Protein AF-A0A2V2GJ96-F1 (afdb_monomer_lite)

pLDDT: mean 84.27, std 10.99, range [34.47, 96.06]

Secondary structure (DSSP, 8-state):
-HHHHHHTT--HHHHHHHTTS-HHHHHHHHHHHHHHT--HHHHHTS-HHHHHHHH-GGGS-TT-SBPPP-HHHHHHHHHHTT--HHHHHHHHHHHHHHTTPBPPPHHHHHHHHHHHHSPP-PPP-SS-HHHHHHHHHHHHHHHS-TTSHHHHHHHHHHHHHHHHTT--GGGTS-----

Sequence (178 aa):
MILEYYLKGNNRTQIAMLCDCSRMTVWRVLQRVNVIGIGLDELNGMSEKELAYLLFPERTKPGDGYLIPDFKWEEFQMVKHRSSIRLCWRRYCKRAAKQNLMAYSWKVFLTSYNDYRRPKIQADDPEDKIRTKLKHYNFLLAYCESDKVMYFVIQTEKEMWLKSLGLDESKIIDNREK

Foldseek 3Di:
DLLVVVVVVDDLVRSCVVVVHDSVVSVLLVVLCVVLVDDSVVLVPDDPVVSCCSSPVVPPPQAPAADDDPLVVLVVVCVVVVHDPVVSLVVSCVVCVVSSYHYDDPVVSVVVNLVVVQQDDDDDDPVCPPVRVLSVLSNQLSPDDCPDPSNVVSVVVSVVVCVVVVHDPVVVDDPPPD

Structure (mmCIF, N/CA/C/O backbone):
data_AF-A0A2V2GJ96-F1
#
_entry.id   AF-A0A2V2GJ96-F1
#
loop_
_atom_site.group_PDB
_atom_site.id
_atom_site.type_symbol
_atom_site.label_atom_id
_atom_site.label_alt_id
_atom_site.label_comp_id
_atom_site.label_asym_id
_atom_site.label_entity_id
_atom_site.label_seq_id
_atom_site.pdbx_PDB_ins_code
_atom_site.Cartn_x
_atom_site.Cartn_y
_atom_site.Cartn_z
_atom_site.occupancy
_atom_site.B_iso_or_equiv
_atom_site.auth_seq_id
_atom_site.auth_comp_id
_atom_site.auth_asym_id
_atom_site.auth_atom_id
_atom_site.pdbx_PDB_model_num
ATOM 1 N N . MET A 1 1 ? 0.622 -1.740 29.768 1.00 83.12 1 MET A N 1
ATOM 2 C CA . MET A 1 1 ? 0.596 -1.384 31.208 1.00 83.12 1 MET A CA 1
ATOM 3 C C . MET A 1 1 ? -0.007 -2.465 32.129 1.00 83.12 1 MET A C 1
ATOM 5 O O . MET A 1 1 ? 0.717 -2.971 32.971 1.00 83.12 1 MET A O 1
ATOM 9 N N . ILE A 1 2 ? -1.281 -2.885 31.997 1.00 90.69 2 ILE A N 1
ATOM 10 C CA . ILE A 1 2 ? -1.889 -3.888 32.919 1.00 90.69 2 ILE A CA 1
ATOM 11 C C . ILE A 1 2 ? -1.142 -5.240 32.934 1.00 90.69 2 ILE A C 1
ATOM 13 O O . ILE A 1 2 ? -0.878 -5.776 34.009 1.00 90.69 2 ILE A O 1
ATOM 17 N N . LEU A 1 3 ? -0.801 -5.788 31.760 1.00 88.88 3 LEU A N 1
ATOM 18 C CA . LEU A 1 3 ? -0.121 -7.091 31.648 1.00 88.88 3 LEU A CA 1
ATOM 19 C C . LEU A 1 3 ? 1.307 -7.055 32.198 1.00 88.88 3 LEU A C 1
ATOM 21 O O . LEU A 1 3 ? 1.725 -7.978 32.886 1.00 88.88 3 LEU A O 1
ATOM 25 N N . GLU A 1 4 ? 2.013 -5.953 31.968 1.00 89.00 4 GLU A N 1
ATOM 26 C CA . GLU A 1 4 ? 3.364 -5.730 32.477 1.00 89.00 4 GLU A CA 1
ATOM 27 C C . GLU A 1 4 ? 3.410 -5.808 34.013 1.00 89.00 4 GLU A C 1
ATOM 29 O O . GLU A 1 4 ? 4.229 -6.526 34.585 1.00 89.00 4 GLU A O 1
ATOM 34 N N . TYR A 1 5 ? 2.499 -5.114 34.707 1.00 91.50 5 TYR A N 1
ATOM 35 C CA . TYR A 1 5 ? 2.448 -5.161 36.171 1.00 91.50 5 TYR A CA 1
ATOM 36 C C . TYR A 1 5 ? 1.981 -6.514 36.711 1.00 91.50 5 TYR A C 1
ATOM 38 O O . TYR A 1 5 ? 2.408 -6.911 37.799 1.00 91.50 5 TYR A O 1
ATOM 46 N N . TYR A 1 6 ? 1.142 -7.229 35.959 1.00 90.69 6 TYR A N 1
ATOM 47 C CA . TYR A 1 6 ? 0.745 -8.593 36.295 1.00 90.69 6 TYR A CA 1
ATOM 48 C C . TYR A 1 6 ? 1.935 -9.561 36.231 1.00 90.69 6 TYR A C 1
ATOM 50 O O . TYR A 1 6 ? 2.155 -10.304 37.184 1.00 90.69 6 TYR A O 1
ATOM 58 N N . LEU A 1 7 ? 2.755 -9.481 35.176 1.00 88.69 7 LEU A N 1
ATOM 59 C CA . LEU A 1 7 ? 4.001 -10.249 35.042 1.00 88.69 7 LEU A CA 1
ATOM 60 C C . LEU A 1 7 ? 5.011 -9.933 36.154 1.00 88.69 7 LEU A C 1
ATOM 62 O O . LEU A 1 7 ? 5.699 -10.822 36.642 1.00 88.69 7 LEU A O 1
ATOM 66 N N . LYS A 1 8 ? 5.044 -8.682 36.626 1.00 90.62 8 LYS A N 1
ATOM 67 C CA . LYS A 1 8 ? 5.847 -8.255 37.788 1.00 90.62 8 LYS A CA 1
ATOM 68 C C . LYS A 1 8 ? 5.298 -8.739 39.146 1.00 90.62 8 LYS A C 1
ATOM 70 O O . LYS A 1 8 ? 5.842 -8.363 40.179 1.00 90.62 8 LYS A O 1
ATOM 75 N N . GLY A 1 9 ? 4.221 -9.531 39.169 1.00 91.31 9 GLY A N 1
ATOM 76 C CA . GLY A 1 9 ? 3.671 -10.144 40.385 1.00 91.31 9 GLY A CA 1
ATOM 77 C C . GLY A 1 9 ? 2.721 -9.259 41.200 1.00 91.31 9 GLY A C 1
ATOM 78 O O . GLY A 1 9 ? 2.414 -9.587 42.346 1.00 91.31 9 GLY A O 1
ATOM 79 N N . ASN A 1 10 ? 2.233 -8.145 40.645 1.00 94.25 10 ASN A N 1
ATOM 80 C CA . ASN A 1 10 ? 1.295 -7.273 41.357 1.00 94.25 10 ASN A CA 1
ATOM 81 C C . ASN A 1 10 ? -0.104 -7.899 41.432 1.00 94.25 10 ASN A C 1
ATOM 83 O O . ASN A 1 10 ? -0.605 -8.495 40.474 1.00 94.25 10 ASN A O 1
ATOM 87 N N . ASN A 1 11 ? -0.793 -7.703 42.557 1.00 93.69 11 ASN A N 1
ATOM 88 C CA . ASN A 1 11 ? -2.182 -8.125 42.690 1.00 93.69 11 ASN A CA 1
ATOM 89 C C . ASN A 1 11 ? -3.135 -7.178 41.931 1.00 93.69 11 ASN A C 1
ATOM 91 O O . ASN A 1 11 ? -2.809 -6.037 41.606 1.00 93.69 11 ASN A O 1
ATOM 95 N N . ARG A 1 12 ? -4.365 -7.634 41.662 1.00 92.75 12 ARG A N 1
ATOM 96 C CA . ARG A 1 12 ? -5.345 -6.882 40.850 1.00 92.75 12 ARG A CA 1
ATOM 97 C C . ARG A 1 12 ? -5.683 -5.496 41.419 1.00 92.75 12 ARG A C 1
ATOM 99 O O . ARG A 1 12 ? -5.996 -4.592 40.651 1.00 92.75 12 ARG A O 1
ATOM 106 N N . THR A 1 13 ? -5.635 -5.332 42.741 1.00 94.81 13 THR A N 1
ATOM 107 C CA . THR A 1 13 ? -5.898 -4.054 43.420 1.00 94.81 13 THR A CA 1
ATOM 108 C C . THR A 1 13 ? -4.727 -3.086 43.238 1.00 94.81 13 THR A C 1
ATOM 110 O O . THR A 1 13 ? -4.952 -1.918 42.945 1.00 94.81 13 THR A O 1
ATOM 113 N N . GLN A 1 14 ? -3.489 -3.575 43.341 1.00 94.62 14 GLN A N 1
ATOM 114 C CA . GLN A 1 14 ? -2.274 -2.801 43.076 1.00 94.62 14 GLN A CA 1
ATOM 115 C C . GLN A 1 14 ? -2.211 -2.350 41.617 1.00 94.62 14 GLN A C 1
ATOM 117 O O . GLN A 1 14 ? -1.990 -1.174 41.355 1.00 94.62 14 GLN A O 1
ATOM 122 N N . ILE A 1 15 ? -2.489 -3.251 40.669 1.00 95.44 15 ILE A N 1
ATOM 123 C CA . ILE A 1 15 ? -2.516 -2.915 39.237 1.00 95.44 15 ILE A CA 1
ATOM 124 C C . ILE A 1 15 ? -3.566 -1.838 38.950 1.00 95.44 15 ILE A C 1
ATOM 126 O O . ILE A 1 15 ? -3.290 -0.898 38.213 1.00 95.44 15 ILE A O 1
ATOM 130 N N . ALA A 1 16 ? -4.758 -1.958 39.540 1.00 94.44 16 ALA A N 1
ATOM 131 C CA . ALA A 1 16 ? -5.827 -0.975 39.385 1.00 94.44 16 ALA A CA 1
ATOM 132 C C . ALA A 1 16 ? -5.396 0.423 39.857 1.00 94.44 16 ALA A C 1
ATOM 134 O O . ALA A 1 16 ? -5.623 1.393 39.141 1.00 94.44 16 ALA A O 1
ATOM 135 N N . MET A 1 17 ? -4.721 0.506 41.012 1.00 94.88 17 MET A N 1
ATOM 136 C CA . MET A 1 17 ? -4.159 1.762 41.523 1.00 94.88 17 MET A CA 1
ATOM 137 C C . MET A 1 17 ? -3.043 2.312 40.624 1.00 94.88 17 MET A C 1
ATOM 139 O O . MET A 1 17 ? -3.046 3.496 40.318 1.00 94.88 17 MET A O 1
ATOM 143 N N . LEU A 1 18 ? -2.117 1.464 40.164 1.00 93.50 18 LEU A N 1
ATOM 144 C CA . LEU A 1 18 ? -1.000 1.876 39.302 1.00 93.50 18 LEU A CA 1
ATOM 145 C C . LEU A 1 18 ? -1.454 2.355 37.918 1.00 93.50 18 LEU A C 1
ATOM 147 O O . LEU A 1 18 ? -0.854 3.259 37.350 1.00 93.50 18 LEU A O 1
ATOM 151 N N . CYS A 1 19 ? -2.495 1.731 37.367 1.00 90.62 19 CYS A N 1
ATOM 152 C CA . CYS A 1 19 ? -3.000 2.020 36.025 1.00 90.62 19 CYS A CA 1
ATOM 153 C C . CYS A 1 19 ? -4.141 3.049 36.012 1.00 90.62 19 CYS A C 1
ATOM 155 O O . CYS A 1 19 ? -4.770 3.203 34.967 1.00 90.62 19 CYS A O 1
ATOM 157 N N . ASP A 1 20 ? -4.456 3.655 37.162 1.00 93.19 20 ASP A N 1
ATOM 158 C CA . ASP A 1 20 ? -5.595 4.560 37.367 1.00 93.19 20 ASP A CA 1
ATOM 159 C C . ASP A 1 20 ? -6.895 4.040 36.720 1.00 93.19 20 ASP A C 1
ATOM 161 O O . ASP A 1 20 ? -7.558 4.686 35.907 1.00 93.19 20 ASP A O 1
ATOM 165 N N . CYS A 1 21 ? -7.232 2.779 37.011 1.00 91.00 21 CYS A N 1
ATOM 166 C CA . CYS A 1 21 ? -8.381 2.115 36.405 1.00 91.00 21 CYS A CA 1
ATOM 167 C C . CYS A 1 21 ? -9.150 1.258 37.412 1.00 91.00 21 CYS A C 1
ATOM 169 O O . CYS A 1 21 ? -8.663 0.895 38.480 1.00 91.00 21 CYS A O 1
ATOM 171 N N . SER A 1 22 ? -10.389 0.892 37.074 1.00 94.56 22 SER A N 1
ATOM 172 C CA . SER A 1 22 ? -11.190 0.052 37.967 1.00 94.56 22 SER A CA 1
ATOM 173 C C . SER A 1 22 ? -10.600 -1.360 38.103 1.00 94.56 22 SER A C 1
ATOM 175 O O . SER A 1 22 ? -10.131 -1.956 37.128 1.00 94.56 22 SER A O 1
ATOM 177 N N . ARG A 1 23 ? -10.738 -1.970 39.289 1.00 93.75 23 ARG A N 1
ATOM 178 C CA . ARG A 1 23 ? -10.412 -3.397 39.502 1.00 93.75 23 ARG A CA 1
ATOM 179 C C . ARG A 1 23 ? -11.120 -4.322 38.505 1.00 93.75 23 ARG A C 1
ATOM 181 O O . ARG A 1 23 ? -10.560 -5.342 38.108 1.00 93.75 23 ARG A O 1
ATOM 188 N N . MET A 1 24 ? -12.323 -3.951 38.061 1.00 94.00 24 MET A N 1
ATOM 189 C CA . MET A 1 24 ? -13.064 -4.703 37.046 1.00 94.00 24 MET A CA 1
ATOM 190 C C . MET A 1 24 ? -12.442 -4.618 35.655 1.00 94.00 24 MET A C 1
ATOM 192 O O . MET A 1 24 ? -12.519 -5.585 34.900 1.00 94.00 24 MET A O 1
ATOM 196 N N . THR A 1 25 ? -11.799 -3.501 35.314 1.00 91.88 25 THR A N 1
ATOM 197 C CA . THR A 1 25 ? -11.037 -3.367 34.068 1.00 91.88 25 THR A CA 1
ATOM 198 C C . THR A 1 25 ? -9.869 -4.346 34.064 1.00 91.88 25 THR A C 1
ATOM 200 O O . THR A 1 25 ? -9.736 -5.122 33.119 1.00 91.88 25 THR A O 1
ATOM 203 N N . VAL A 1 26 ? -9.094 -4.381 35.154 1.00 94.00 26 VAL A N 1
ATOM 204 C CA . VAL A 1 26 ? -7.981 -5.328 35.335 1.00 94.00 26 VAL A CA 1
ATOM 205 C C . VAL A 1 26 ? -8.471 -6.772 35.236 1.00 94.00 26 VAL A C 1
ATOM 207 O O . VAL A 1 26 ? -7.903 -7.569 34.493 1.00 94.00 26 VAL A O 1
ATOM 210 N N . TRP A 1 27 ? -9.563 -7.107 35.932 1.00 93.88 27 TRP A N 1
ATOM 211 C CA . TRP A 1 27 ? -10.155 -8.443 35.867 1.00 93.88 27 TRP A CA 1
ATOM 212 C C . TRP A 1 27 ? -10.552 -8.827 34.438 1.00 93.88 27 TRP A C 1
ATOM 214 O O . TRP A 1 27 ? -10.178 -9.898 33.970 1.00 93.88 27 TRP A O 1
ATOM 224 N N . ARG A 1 28 ? -11.252 -7.943 33.718 1.00 91.81 28 ARG A N 1
ATOM 225 C CA . ARG A 1 28 ? -11.733 -8.209 32.355 1.00 91.81 28 ARG A CA 1
ATOM 226 C C . ARG A 1 28 ? -10.585 -8.446 31.371 1.00 91.81 28 ARG A C 1
ATOM 228 O O . ARG A 1 28 ? -10.690 -9.342 30.539 1.00 91.81 28 ARG A O 1
ATOM 235 N N . VAL A 1 29 ? -9.503 -7.673 31.482 1.00 90.81 29 VAL A N 1
ATOM 236 C CA . VAL A 1 29 ? -8.288 -7.843 30.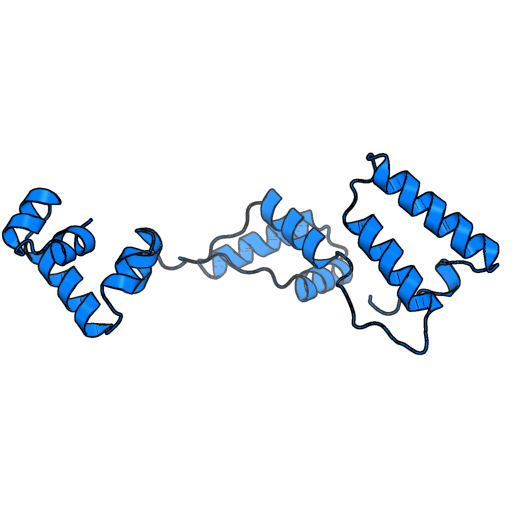668 1.00 90.81 29 VAL A CA 1
ATOM 237 C C . VAL A 1 29 ? -7.663 -9.216 30.916 1.00 90.81 29 VAL A C 1
ATOM 239 O O . VAL A 1 29 ? -7.480 -9.976 29.971 1.00 90.81 29 VAL A O 1
ATOM 242 N N . LEU A 1 30 ? -7.414 -9.580 32.179 1.00 90.88 30 LEU A N 1
ATOM 243 C CA . LEU A 1 30 ? -6.788 -10.864 32.523 1.00 90.88 30 LEU A CA 1
ATOM 244 C C . LEU A 1 30 ? -7.666 -12.071 32.162 1.00 90.88 30 LEU A C 1
ATOM 246 O O . LEU A 1 30 ? -7.153 -13.104 31.746 1.00 90.88 30 LEU A O 1
ATOM 250 N N . GLN A 1 31 ? -8.989 -11.949 32.291 1.00 90.75 31 GLN A N 1
ATOM 251 C CA . GLN A 1 31 ? -9.912 -12.991 31.839 1.00 90.75 31 GLN A CA 1
ATOM 252 C C . GLN A 1 31 ? -9.840 -13.195 30.325 1.00 90.75 31 GLN A C 1
ATOM 254 O O . GLN A 1 31 ? -9.779 -14.334 29.878 1.00 90.75 31 GLN A O 1
ATOM 259 N N . ARG A 1 32 ? -9.810 -12.114 29.535 1.00 86.94 32 ARG A N 1
ATOM 260 C CA . ARG A 1 32 ? -9.692 -12.206 28.071 1.00 86.94 32 ARG A CA 1
ATOM 261 C C . ARG A 1 32 ? -8.370 -12.842 27.644 1.00 86.94 32 ARG A C 1
ATOM 263 O O . ARG A 1 32 ? -8.393 -13.698 26.771 1.00 86.94 32 ARG A O 1
ATOM 270 N N . VAL A 1 33 ? -7.261 -12.508 28.307 1.00 87.62 33 VAL A N 1
ATOM 271 C CA . VAL A 1 33 ? -5.970 -13.187 28.092 1.00 87.62 33 VAL A CA 1
ATOM 272 C C . VAL A 1 33 ? -6.093 -14.693 28.328 1.00 87.62 33 VAL A C 1
ATOM 274 O O . VAL A 1 33 ? -5.698 -15.479 27.474 1.00 87.62 33 VAL A O 1
ATOM 277 N N . ASN A 1 34 ? -6.707 -15.098 29.444 1.00 85.44 34 ASN A N 1
ATOM 278 C CA . ASN A 1 34 ? -6.884 -16.512 29.775 1.00 85.44 34 ASN A CA 1
ATOM 279 C C . ASN A 1 34 ? -7.771 -17.258 28.760 1.00 85.44 34 ASN A C 1
ATOM 281 O O . ASN A 1 34 ? -7.507 -18.408 28.438 1.00 85.44 34 ASN A O 1
ATOM 285 N N . VAL A 1 35 ? -8.812 -16.602 28.238 1.00 84.94 35 VAL A N 1
ATOM 286 C CA . VAL A 1 35 ? -9.696 -17.177 27.208 1.00 84.94 35 VAL A CA 1
ATOM 287 C C . VAL A 1 35 ? -8.972 -17.362 25.873 1.00 84.94 35 VAL A C 1
ATOM 289 O O . VAL A 1 35 ? -9.222 -18.341 25.179 1.00 84.94 35 VAL A O 1
ATOM 292 N N . ILE A 1 36 ? -8.096 -16.427 25.505 1.00 81.25 36 ILE A N 1
ATOM 293 C CA . ILE A 1 36 ? -7.360 -16.463 24.234 1.00 81.25 36 ILE A CA 1
ATOM 294 C C . ILE A 1 36 ? -6.219 -17.493 24.276 1.00 81.25 36 ILE A C 1
ATOM 296 O O . ILE A 1 36 ? -5.857 -18.037 23.238 1.00 81.25 36 ILE A O 1
ATOM 300 N N . GLY A 1 37 ? -5.678 -17.792 25.463 1.00 74.81 37 GLY A N 1
ATOM 301 C CA . GLY A 1 37 ? -4.707 -18.875 25.657 1.00 74.81 37 GLY A CA 1
ATOM 302 C C . GLY A 1 37 ? -3.308 -18.595 25.097 1.00 74.81 37 GLY A C 1
ATOM 303 O O . GLY A 1 37 ? -2.504 -19.515 24.992 1.00 74.81 37 GLY A O 1
ATOM 304 N N . ILE A 1 38 ? -3.015 -17.341 24.745 1.00 78.38 38 ILE A N 1
ATOM 305 C CA . ILE A 1 38 ? -1.688 -16.877 24.313 1.00 78.38 38 ILE A CA 1
ATOM 306 C C . ILE A 1 38 ? -0.826 -16.608 25.551 1.00 78.38 38 ILE A C 1
ATOM 308 O O . ILE A 1 38 ? -1.325 -16.110 26.567 1.00 78.38 38 ILE A O 1
ATOM 312 N N . GLY A 1 39 ? 0.467 -16.934 25.473 1.00 78.56 39 GLY A N 1
ATOM 313 C CA . GLY A 1 39 ? 1.400 -16.719 26.577 1.00 78.56 39 GLY A CA 1
ATOM 314 C C . GLY A 1 39 ? 1.499 -15.237 26.947 1.00 78.56 39 GLY A C 1
ATOM 315 O O . GLY A 1 39 ? 1.587 -14.370 26.080 1.00 78.56 39 GLY A O 1
ATOM 316 N N . LEU A 1 40 ? 1.510 -14.918 28.245 1.00 78.56 40 LEU A N 1
ATOM 317 C CA . LEU A 1 40 ? 1.643 -13.529 28.715 1.00 78.56 40 LEU A CA 1
ATOM 318 C C . LEU A 1 40 ? 2.934 -12.860 28.214 1.00 78.56 40 LEU A C 1
ATOM 320 O O . LEU A 1 40 ? 2.930 -11.657 27.957 1.00 78.56 40 LEU A O 1
ATOM 324 N N . ASP A 1 41 ? 4.000 -13.641 28.031 1.00 77.81 41 ASP A N 1
ATOM 325 C CA . ASP A 1 41 ? 5.278 -13.169 27.494 1.00 77.81 41 ASP A CA 1
ATOM 326 C C . ASP A 1 41 ? 5.165 -12.745 26.020 1.00 77.81 41 ASP A C 1
ATOM 328 O O . ASP A 1 41 ? 5.744 -11.734 25.623 1.00 77.81 41 ASP A O 1
ATOM 332 N N . GLU A 1 42 ? 4.350 -13.449 25.226 1.00 77.69 42 GLU A N 1
ATOM 333 C CA . GLU A 1 42 ? 4.083 -13.112 23.820 1.00 77.69 42 GLU A CA 1
ATOM 334 C C . GLU A 1 42 ? 3.263 -11.820 23.704 1.00 77.69 42 GLU A C 1
ATOM 336 O O . GLU A 1 42 ? 3.502 -10.993 22.824 1.00 77.69 42 GLU A O 1
ATOM 341 N N . LEU A 1 43 ? 2.327 -11.601 24.632 1.00 77.62 43 LEU A N 1
ATOM 342 C CA . LEU A 1 43 ? 1.501 -10.392 24.673 1.00 77.62 43 LEU A CA 1
ATOM 343 C C . LEU A 1 43 ? 2.277 -9.147 25.112 1.00 77.62 43 LEU A C 1
ATOM 345 O O . LEU A 1 43 ? 1.929 -8.036 24.715 1.00 77.62 43 LEU A O 1
ATOM 349 N N . ASN A 1 44 ? 3.315 -9.307 25.934 1.00 75.19 44 ASN A N 1
ATOM 350 C CA . ASN A 1 44 ? 4.085 -8.180 26.460 1.00 75.19 44 ASN A CA 1
ATOM 351 C C . ASN A 1 44 ? 4.932 -7.478 25.379 1.00 75.19 44 ASN A C 1
ATOM 353 O O . ASN A 1 44 ? 5.276 -6.309 25.538 1.00 75.19 44 ASN A O 1
ATOM 357 N N . GLY A 1 45 ? 5.244 -8.168 24.276 1.00 74.25 45 GLY A N 1
ATOM 358 C CA . GLY A 1 45 ? 5.952 -7.596 23.126 1.00 74.25 45 GLY A CA 1
ATOM 359 C C . GLY A 1 45 ? 5.066 -6.809 22.151 1.00 74.25 45 GLY A C 1
ATOM 360 O O . GLY A 1 45 ? 5.595 -6.161 21.250 1.00 74.25 45 GLY A O 1
ATOM 361 N N . MET A 1 46 ? 3.739 -6.859 22.307 1.00 79.19 46 MET A N 1
ATOM 362 C CA . MET A 1 46 ? 2.791 -6.216 21.391 1.00 79.19 46 MET A CA 1
ATOM 363 C C . MET A 1 46 ? 2.574 -4.737 21.723 1.00 79.19 46 MET A C 1
ATOM 365 O O . MET A 1 46 ? 2.589 -4.318 22.882 1.00 79.19 46 MET A O 1
ATOM 369 N N . SER A 1 47 ? 2.289 -3.933 20.697 1.00 80.00 47 SER A N 1
ATOM 370 C CA . SER A 1 47 ? 1.839 -2.553 20.885 1.00 80.00 47 SER A CA 1
ATOM 371 C C . SER A 1 47 ? 0.442 -2.501 21.518 1.00 80.00 47 SER A C 1
ATOM 373 O O . SER A 1 47 ? -0.370 -3.416 21.369 1.00 80.00 47 SER A O 1
ATOM 375 N N . GLU A 1 48 ? 0.096 -1.389 22.176 1.00 78.88 48 GLU A N 1
ATOM 376 C CA . GLU A 1 48 ? -1.231 -1.230 22.798 1.00 78.88 48 GLU A CA 1
ATOM 377 C C . GLU A 1 48 ? -2.389 -1.378 21.802 1.00 78.88 48 GLU A C 1
ATOM 379 O O . GLU A 1 48 ? -3.463 -1.849 22.174 1.00 78.88 48 GLU A O 1
ATOM 384 N N . LYS A 1 49 ? -2.177 -1.007 20.532 1.00 77.12 49 LYS A N 1
ATOM 385 C CA . LYS A 1 49 ? -3.185 -1.153 19.472 1.00 77.12 49 LYS A CA 1
ATOM 386 C C . LYS A 1 49 ? -3.432 -2.616 19.120 1.00 77.12 49 LYS A C 1
ATOM 388 O O . LYS A 1 49 ? -4.586 -3.019 19.008 1.00 77.12 49 LYS A O 1
ATOM 393 N N . GLU A 1 50 ? -2.370 -3.399 18.971 1.00 77.62 50 GLU A N 1
ATOM 394 C CA . GLU A 1 50 ? -2.462 -4.839 18.701 1.00 77.62 50 GLU A CA 1
ATOM 395 C C . GLU A 1 50 ? -3.113 -5.563 19.878 1.00 77.62 50 GLU A C 1
ATOM 397 O O . GLU A 1 50 ? -4.025 -6.368 19.693 1.00 77.62 50 GLU A O 1
ATOM 402 N N . LEU A 1 51 ? -2.728 -5.190 21.101 1.00 81.62 51 LEU A N 1
ATOM 403 C CA . LEU A 1 51 ? -3.315 -5.735 22.316 1.00 81.62 51 LEU A CA 1
ATOM 404 C C . LEU A 1 51 ? -4.810 -5.396 22.431 1.00 81.62 51 LEU A C 1
ATOM 406 O O . LEU A 1 51 ? -5.617 -6.243 22.811 1.00 81.62 51 LEU A O 1
ATOM 410 N N . ALA A 1 52 ? -5.200 -4.166 22.087 1.00 80.38 52 ALA A N 1
ATOM 411 C CA . ALA A 1 52 ? -6.598 -3.747 22.082 1.00 80.38 52 ALA A CA 1
ATOM 412 C C . ALA A 1 52 ? -7.424 -4.518 21.044 1.00 80.38 52 ALA A C 1
ATOM 414 O O . ALA A 1 52 ? -8.527 -4.960 21.367 1.00 80.38 52 ALA A O 1
ATOM 415 N N . TYR A 1 53 ? -6.879 -4.716 19.840 1.00 80.38 53 TYR A N 1
ATOM 416 C CA . TYR A 1 53 ? -7.512 -5.504 18.784 1.00 80.38 53 TYR A CA 1
ATOM 417 C C . TYR A 1 53 ? -7.729 -6.958 19.215 1.00 80.38 53 TYR A C 1
ATOM 419 O O . TYR A 1 53 ? -8.822 -7.497 19.066 1.00 80.38 53 TYR A O 1
ATOM 427 N N . LEU A 1 54 ? -6.704 -7.571 19.805 1.00 80.06 54 LEU A N 1
ATOM 428 C CA . LEU A 1 54 ? -6.725 -8.971 20.208 1.00 80.06 54 LEU A CA 1
ATOM 429 C C . LEU A 1 54 ? -7.647 -9.227 21.412 1.00 80.06 54 LEU A C 1
ATOM 431 O O . LEU A 1 54 ? -8.428 -10.176 21.409 1.00 80.06 54 LEU A O 1
ATOM 435 N N . LEU A 1 55 ? -7.572 -8.386 22.450 1.00 84.06 55 LEU A N 1
ATOM 436 C CA . LEU A 1 55 ? -8.326 -8.583 23.695 1.00 84.06 55 LEU A CA 1
ATOM 437 C C . LEU A 1 55 ? -9.773 -8.085 23.613 1.00 84.06 55 LEU A C 1
ATOM 439 O O . LEU A 1 55 ? -10.647 -8.614 24.308 1.00 84.06 55 LEU A O 1
ATOM 443 N N . PHE A 1 56 ? -10.021 -7.053 22.804 1.00 85.00 56 PHE A N 1
ATOM 444 C CA . PHE A 1 56 ? -11.319 -6.393 22.680 1.00 85.00 56 PHE A CA 1
ATOM 445 C C . PHE A 1 56 ? -11.679 -6.113 21.215 1.00 85.00 56 PHE A C 1
ATOM 447 O O . PHE A 1 56 ? -11.916 -4.952 20.856 1.00 85.00 56 PHE A O 1
ATOM 454 N N . PRO A 1 57 ? -11.783 -7.153 20.371 1.00 72.69 57 PRO A N 1
ATOM 455 C CA . PRO A 1 57 ? -12.135 -6.983 18.966 1.00 72.69 57 PRO A CA 1
ATOM 456 C C . PRO A 1 57 ? -13.503 -6.308 18.805 1.00 72.69 57 PRO A C 1
ATOM 458 O O . PRO A 1 57 ? -13.714 -5.554 17.869 1.00 72.69 57 PRO A O 1
ATOM 461 N N . GLU A 1 58 ? -14.427 -6.458 19.753 1.00 75.81 58 GLU A N 1
ATOM 462 C CA . GLU A 1 58 ? -15.744 -5.812 19.693 1.00 75.81 58 GLU A CA 1
ATOM 463 C C . GLU A 1 58 ? -15.687 -4.295 19.964 1.00 75.81 58 GLU A C 1
ATOM 465 O O . GLU A 1 58 ? -16.654 -3.579 19.709 1.00 75.81 58 GLU A O 1
ATOM 470 N N . ARG A 1 59 ? -14.570 -3.794 20.511 1.00 71.25 59 ARG A N 1
ATOM 471 C CA . ARG A 1 59 ? -14.310 -2.360 20.736 1.00 71.25 59 ARG A CA 1
ATOM 472 C C . ARG A 1 59 ? -13.496 -1.725 19.616 1.00 71.25 59 ARG A C 1
ATOM 474 O O . ARG A 1 59 ? -13.342 -0.502 19.611 1.00 71.25 59 ARG A O 1
ATOM 481 N N . THR A 1 60 ? -12.975 -2.539 18.700 1.00 60.94 60 THR A N 1
ATOM 482 C CA . THR A 1 60 ? -12.393 -2.036 17.459 1.00 60.94 60 THR A CA 1
ATOM 483 C C . THR A 1 60 ? -13.507 -1.385 16.656 1.00 60.94 60 THR A C 1
ATOM 485 O O . THR A 1 60 ? -14.645 -1.866 16.627 1.00 60.94 60 THR A O 1
ATOM 488 N N . LYS A 1 61 ? -13.236 -0.208 16.092 1.00 58.72 61 LYS A N 1
ATOM 489 C CA . LYS A 1 61 ? -14.269 0.483 15.314 1.00 58.72 61 LYS A CA 1
ATOM 490 C C . LYS A 1 61 ? -14.591 -0.402 14.103 1.00 58.72 61 LYS A C 1
ATOM 492 O O . LYS A 1 61 ? -13.656 -0.965 13.532 1.00 58.72 61 LYS A O 1
ATOM 497 N N . PRO A 1 62 ? -15.862 -0.521 13.668 1.00 46.75 62 PRO A N 1
ATOM 498 C CA . PRO A 1 62 ? -16.165 -1.110 12.368 1.00 46.75 62 PRO A CA 1
ATOM 499 C C . PRO A 1 62 ? -15.289 -0.407 11.326 1.00 46.75 62 PRO A C 1
ATOM 501 O O . PRO A 1 62 ? -15.434 0.803 11.145 1.00 46.75 62 PRO A O 1
ATOM 504 N N . GLY A 1 63 ? -14.323 -1.126 10.744 1.00 53.03 63 GLY A N 1
ATOM 505 C CA . GLY A 1 63 ? -13.302 -0.506 9.900 1.00 53.03 63 GLY A CA 1
ATOM 506 C C . GLY A 1 63 ? -11.874 -0.437 10.405 1.00 53.03 63 GLY A C 1
ATOM 507 O O . GLY A 1 63 ? -11.088 0.290 9.794 1.00 53.03 63 GLY A O 1
ATOM 508 N N . ASP A 1 64 ? -11.509 -1.147 11.473 1.00 54.78 64 ASP A N 1
ATOM 509 C CA . ASP A 1 64 ? -10.103 -1.275 11.877 1.00 54.78 64 ASP A CA 1
ATOM 510 C C . ASP A 1 64 ? -9.322 -2.127 10.857 1.00 54.78 64 ASP A C 1
ATOM 512 O O . ASP A 1 64 ? -9.069 -3.318 11.022 1.00 54.78 64 ASP A O 1
ATOM 516 N N . GLY A 1 65 ? -8.997 -1.481 9.736 1.00 70.56 65 GLY A N 1
ATOM 517 C CA . GLY A 1 65 ? -8.257 -2.013 8.606 1.00 70.56 65 GLY A CA 1
ATOM 518 C C . GLY A 1 65 ? -8.243 -1.027 7.437 1.00 70.56 65 GLY A C 1
ATOM 519 O O . GLY A 1 65 ? -9.202 -0.291 7.189 1.00 70.56 65 GLY A O 1
ATOM 520 N N . TYR A 1 66 ? -7.142 -1.007 6.691 1.00 79.81 66 TYR A N 1
ATOM 521 C CA . TYR A 1 66 ? -7.113 -0.336 5.396 1.00 79.81 66 TYR A CA 1
ATOM 522 C C . TYR A 1 66 ? -7.641 -1.280 4.318 1.00 79.81 66 TYR A C 1
ATOM 524 O O . TYR A 1 66 ? -7.302 -2.462 4.308 1.00 79.81 66 TYR A O 1
ATOM 532 N N . LEU A 1 67 ? -8.419 -0.759 3.369 1.00 86.88 67 LEU A N 1
ATOM 533 C CA . LEU A 1 67 ? -8.745 -1.509 2.162 1.00 86.88 67 LEU A CA 1
ATOM 534 C C . LEU A 1 67 ? -7.454 -1.730 1.370 1.00 86.88 67 LEU A C 1
ATOM 536 O O . LEU A 1 67 ? -6.853 -0.768 0.894 1.00 86.88 67 LEU A O 1
ATOM 540 N N . ILE A 1 68 ? -7.038 -2.980 1.197 1.00 88.31 68 ILE A N 1
ATOM 541 C CA . ILE A 1 68 ? -5.889 -3.314 0.353 1.00 88.31 68 ILE A CA 1
ATOM 542 C C . ILE A 1 68 ? -6.312 -3.144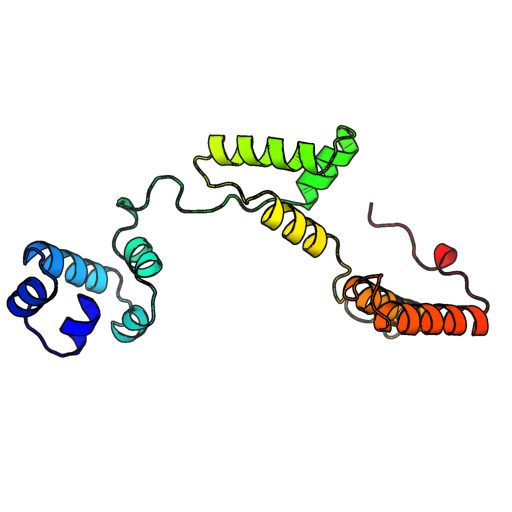 -1.118 1.00 88.31 68 ILE A C 1
ATOM 544 O O . ILE A 1 68 ? -7.303 -3.752 -1.534 1.00 88.31 68 ILE A O 1
ATOM 548 N N . PRO A 1 69 ? -5.627 -2.305 -1.918 1.00 87.94 69 PRO A N 1
ATOM 549 C CA . PRO A 1 69 ? -5.934 -2.164 -3.336 1.00 87.94 69 PRO A CA 1
ATOM 550 C C . PRO A 1 69 ? -5.569 -3.434 -4.115 1.00 87.94 69 PRO A C 1
ATOM 552 O O . PRO A 1 69 ? -4.441 -3.915 -4.031 1.00 87.94 69 PRO A O 1
ATOM 555 N N . ASP A 1 70 ? -6.488 -3.928 -4.943 1.00 91.06 70 ASP A N 1
ATOM 556 C CA . ASP A 1 70 ? -6.171 -4.911 -5.983 1.00 91.06 70 ASP A CA 1
ATOM 557 C C . ASP A 1 70 ? -5.649 -4.170 -7.221 1.00 91.06 70 ASP A C 1
ATOM 559 O O . ASP A 1 70 ? -6.416 -3.793 -8.107 1.00 91.06 70 ASP A O 1
ATOM 563 N N . PHE A 1 71 ? -4.340 -3.911 -7.268 1.00 91.00 71 PHE A N 1
ATOM 564 C CA . PHE A 1 71 ? -3.746 -3.116 -8.347 1.00 91.00 71 PHE A CA 1
ATOM 565 C C . PHE A 1 71 ? -3.907 -3.739 -9.735 1.00 91.00 71 PHE A C 1
ATOM 567 O O . PHE A 1 71 ? -4.036 -2.993 -10.703 1.00 91.00 71 PHE A O 1
ATOM 574 N N . LYS A 1 72 ? -3.998 -5.070 -9.834 1.00 90.62 72 LYS A N 1
ATOM 575 C CA . LYS A 1 72 ? -4.262 -5.748 -11.107 1.00 90.62 72 LYS A CA 1
ATOM 576 C C . LYS A 1 72 ? -5.657 -5.401 -11.621 1.00 90.62 72 LYS A C 1
ATOM 578 O O . LYS A 1 72 ? -5.830 -5.031 -12.783 1.00 90.62 72 LYS A O 1
ATOM 583 N N . TRP A 1 73 ? -6.663 -5.481 -10.752 1.00 91.69 73 TRP A N 1
ATOM 584 C CA . TRP A 1 73 ? -8.021 -5.083 -11.112 1.00 91.69 73 TRP A CA 1
ATOM 585 C C . TRP A 1 73 ? -8.132 -3.574 -11.365 1.00 91.69 73 TRP A C 1
ATOM 587 O O . TRP A 1 73 ? -8.809 -3.156 -12.306 1.00 91.69 73 TRP A O 1
ATOM 597 N N . GLU A 1 74 ? -7.453 -2.744 -10.571 1.00 91.94 74 GLU A N 1
ATOM 598 C CA . GLU A 1 74 ? -7.451 -1.292 -10.763 1.00 91.94 74 GLU A CA 1
ATOM 599 C C . GLU A 1 74 ? -6.829 -0.880 -12.111 1.00 91.94 74 GLU A C 1
ATOM 601 O O . GLU A 1 74 ? -7.400 -0.033 -12.802 1.00 91.94 74 GLU A O 1
ATOM 606 N N . GLU A 1 75 ? -5.718 -1.499 -12.533 1.00 92.25 75 GLU A N 1
ATOM 607 C CA . GLU A 1 75 ? -5.124 -1.281 -13.863 1.00 92.25 75 GLU A CA 1
ATOM 608 C C . GLU A 1 75 ? -6.087 -1.678 -14.980 1.00 92.25 75 GLU A C 1
ATOM 610 O O . GLU A 1 75 ? -6.307 -0.903 -15.915 1.00 92.25 75 GLU A O 1
ATOM 615 N N . PHE A 1 76 ? -6.745 -2.833 -14.851 1.00 90.81 76 PHE A N 1
ATOM 616 C CA . PHE A 1 76 ? -7.764 -3.259 -15.807 1.00 90.81 76 PHE A CA 1
ATOM 617 C C . PHE A 1 76 ? -8.893 -2.223 -15.936 1.00 90.81 76 PHE A C 1
ATOM 619 O O . PHE A 1 76 ? -9.286 -1.861 -17.050 1.00 90.81 76 PHE A O 1
ATOM 626 N N . GLN A 1 77 ? -9.392 -1.681 -14.819 1.00 89.38 77 GLN A N 1
ATOM 627 C CA . GLN A 1 77 ? -10.399 -0.615 -14.853 1.00 89.38 77 GLN A CA 1
ATOM 628 C C . GLN A 1 77 ? -9.861 0.673 -15.477 1.00 89.38 77 GLN A C 1
ATOM 630 O O . GLN A 1 77 ? -10.593 1.364 -16.192 1.00 89.38 77 GLN A O 1
ATOM 635 N N . MET A 1 78 ? -8.601 1.015 -15.210 1.00 93.19 78 MET A N 1
ATOM 636 C CA . MET A 1 78 ? -7.957 2.186 -15.793 1.00 93.19 78 MET A CA 1
ATOM 637 C C . MET A 1 78 ? -7.860 2.077 -17.312 1.00 93.19 78 MET A C 1
ATOM 639 O O . MET A 1 78 ? -8.254 3.018 -17.998 1.00 93.19 78 MET A O 1
ATOM 643 N N . VAL A 1 79 ? -7.425 0.932 -17.840 1.00 91.69 79 VAL A N 1
ATOM 644 C CA . VAL A 1 79 ? -7.349 0.682 -19.286 1.00 91.69 79 VAL A CA 1
ATOM 645 C C . VAL A 1 79 ? -8.745 0.689 -19.906 1.00 91.69 79 VAL A C 1
ATOM 647 O O . VAL A 1 79 ? -9.000 1.446 -20.846 1.00 91.69 79 VAL A O 1
ATOM 650 N N . LYS A 1 80 ? -9.684 -0.080 -19.335 1.00 90.06 80 LYS A N 1
ATOM 651 C CA . LYS A 1 80 ? -11.065 -0.196 -19.830 1.00 90.06 80 LYS A CA 1
ATOM 652 C C . LYS A 1 80 ? -11.772 1.157 -19.918 1.00 90.06 80 LYS A C 1
ATOM 654 O O . LYS A 1 80 ? -12.487 1.423 -20.880 1.00 90.06 80 LYS A O 1
ATOM 659 N N . HIS A 1 81 ? -11.575 2.013 -18.919 1.00 90.19 81 HIS A N 1
ATOM 660 C CA . HIS A 1 81 ? -12.246 3.308 -18.818 1.00 90.19 81 HIS A CA 1
ATOM 661 C C . HIS A 1 81 ? -11.342 4.496 -19.156 1.00 90.19 81 HIS A C 1
ATOM 663 O O . HIS A 1 81 ? -11.690 5.621 -18.793 1.00 90.19 81 HIS A O 1
ATOM 669 N N . ARG A 1 82 ? -10.176 4.262 -19.780 1.00 91.44 82 ARG A N 1
ATOM 670 C CA . ARG A 1 82 ? -9.158 5.284 -20.101 1.00 91.44 82 ARG A CA 1
ATOM 671 C C . ARG A 1 82 ? -8.955 6.290 -18.957 1.00 91.44 82 ARG A C 1
ATOM 673 O O . ARG A 1 82 ? -8.990 7.503 -19.145 1.00 91.44 82 ARG A O 1
ATOM 680 N N . SER A 1 83 ? -8.851 5.771 -17.737 1.00 92.19 83 SER A N 1
ATOM 681 C CA . SER A 1 83 ? -8.857 6.548 -16.498 1.00 92.19 83 SER A CA 1
ATOM 682 C C . SER A 1 83 ? -7.441 6.729 -15.960 1.00 92.19 83 SER A C 1
ATOM 684 O O . SER A 1 83 ? -6.618 5.822 -16.024 1.00 92.19 83 SER A O 1
ATOM 686 N N . SER A 1 84 ? -7.163 7.896 -15.378 1.00 94.81 84 SER A N 1
ATOM 687 C CA . SER A 1 84 ? -5.872 8.168 -14.743 1.00 94.81 84 SER A CA 1
ATOM 688 C C . SER A 1 84 ? -5.735 7.462 -13.389 1.00 94.81 84 SER A C 1
ATOM 690 O O . SER A 1 84 ? -6.728 7.206 -12.702 1.00 94.81 84 SER A O 1
ATOM 692 N N . ILE A 1 85 ? -4.492 7.243 -12.945 1.00 94.38 85 ILE A N 1
ATOM 693 C CA . ILE A 1 85 ? -4.183 6.687 -11.614 1.00 94.38 85 ILE A CA 1
ATOM 694 C C . ILE A 1 85 ? -4.771 7.538 -10.475 1.00 94.38 85 ILE A C 1
ATOM 696 O O . ILE A 1 85 ? -5.231 7.031 -9.453 1.00 94.38 85 ILE A O 1
ATOM 700 N N . ARG A 1 86 ? -4.857 8.857 -10.682 1.00 94.56 86 ARG A N 1
ATOM 701 C CA . ARG A 1 86 ? -5.495 9.782 -9.738 1.00 94.56 86 ARG A CA 1
ATOM 702 C C . ARG A 1 86 ? -7.001 9.536 -9.630 1.00 94.56 86 ARG A C 1
ATOM 704 O O . ARG A 1 86 ? -7.557 9.619 -8.536 1.00 94.56 86 ARG A O 1
ATOM 711 N N . LEU A 1 87 ? -7.670 9.240 -10.747 1.00 95.88 87 LEU A N 1
ATOM 712 C CA . LEU A 1 87 ? -9.095 8.903 -10.757 1.00 95.88 87 LEU A CA 1
ATOM 713 C C . LEU A 1 87 ? -9.350 7.513 -10.159 1.00 95.88 87 LEU A C 1
ATOM 715 O O . LEU A 1 87 ? -10.323 7.349 -9.422 1.00 95.88 87 LEU A O 1
ATOM 719 N N . CYS A 1 88 ? -8.458 6.555 -10.418 1.00 95.44 88 CYS A N 1
ATOM 720 C CA . CYS A 1 88 ? -8.430 5.248 -9.762 1.00 95.44 88 CYS A CA 1
ATOM 721 C C . CYS A 1 88 ? -8.405 5.388 -8.229 1.00 95.44 88 CYS A C 1
ATOM 723 O O . CYS A 1 88 ? -9.346 4.947 -7.567 1.00 95.44 88 CYS A O 1
ATOM 725 N N . TRP A 1 89 ? -7.443 6.133 -7.668 1.00 95.69 89 TRP A N 1
ATOM 726 C CA . TRP A 1 89 ? -7.366 6.384 -6.221 1.00 95.69 89 TRP A CA 1
ATOM 727 C C . TRP A 1 89 ? -8.665 6.975 -5.647 1.00 95.69 89 TRP A C 1
ATOM 729 O O . TRP A 1 89 ? -9.167 6.513 -4.625 1.00 95.69 89 TRP A O 1
ATOM 739 N N . ARG A 1 90 ? -9.290 7.944 -6.335 1.00 96.06 90 ARG A N 1
ATOM 740 C CA . ARG A 1 90 ? -10.580 8.518 -5.896 1.00 96.06 90 ARG A CA 1
ATOM 741 C C . ARG A 1 90 ? -11.706 7.479 -5.855 1.00 96.06 90 ARG A C 1
ATOM 743 O O . ARG A 1 90 ? -12.555 7.546 -4.966 1.00 96.06 90 ARG A O 1
ATOM 750 N N . ARG A 1 91 ? -11.753 6.544 -6.812 1.00 95.06 91 ARG A N 1
ATOM 751 C CA . ARG A 1 91 ? -12.738 5.445 -6.832 1.00 95.06 91 ARG A CA 1
ATOM 752 C C . ARG A 1 91 ? -12.458 4.434 -5.720 1.00 95.06 91 ARG A C 1
ATOM 754 O O . ARG A 1 91 ? -13.400 4.022 -5.046 1.00 95.06 91 ARG A O 1
ATOM 761 N N . TYR A 1 92 ? -11.190 4.104 -5.492 1.00 94.12 92 TYR A N 1
ATOM 762 C CA . TYR A 1 92 ? -10.737 3.277 -4.376 1.00 94.12 92 TYR A CA 1
ATOM 763 C C . TYR A 1 92 ? -11.172 3.862 -3.021 1.00 94.12 92 TYR A C 1
ATOM 765 O O . TYR A 1 92 ? -11.804 3.156 -2.239 1.00 94.12 92 TYR A O 1
ATOM 773 N N . CYS A 1 93 ? -10.981 5.168 -2.786 1.00 91.88 93 CYS A N 1
ATOM 774 C CA . CYS A 1 93 ? -11.423 5.820 -1.546 1.00 91.88 93 CYS A CA 1
ATOM 775 C C . CYS A 1 93 ? -12.934 5.681 -1.309 1.00 91.88 93 CYS A C 1
ATOM 777 O O . CYS A 1 93 ? -13.367 5.401 -0.194 1.00 91.88 93 CYS A O 1
ATOM 779 N N . LYS A 1 94 ? -13.752 5.830 -2.363 1.00 94.81 94 LYS A N 1
ATOM 780 C CA . LYS A 1 94 ? -15.209 5.624 -2.269 1.00 94.81 94 LYS A CA 1
ATOM 781 C C . LYS A 1 94 ? -15.564 4.176 -1.929 1.00 94.81 94 LYS A C 1
ATOM 783 O O . LYS A 1 94 ? -16.525 3.937 -1.204 1.00 94.81 94 LYS A O 1
ATOM 788 N N . ARG A 1 95 ? -14.808 3.210 -2.457 1.00 93.81 95 ARG A N 1
ATOM 789 C CA . ARG A 1 95 ? -15.020 1.782 -2.194 1.00 93.81 95 ARG A CA 1
ATOM 790 C C . ARG A 1 95 ? -14.654 1.416 -0.758 1.00 93.81 95 ARG A C 1
ATOM 792 O O . ARG A 1 95 ? -15.439 0.727 -0.119 1.00 93.81 95 ARG A O 1
ATOM 799 N N . ALA A 1 96 ? -13.534 1.937 -0.256 1.00 89.88 96 ALA A N 1
ATOM 800 C CA . ALA A 1 96 ? -13.124 1.791 1.138 1.00 89.88 96 ALA A CA 1
ATOM 801 C C . ALA A 1 96 ? -14.212 2.328 2.078 1.00 89.88 96 ALA A C 1
ATOM 803 O O . ALA A 1 96 ? -14.714 1.585 2.915 1.00 89.88 96 ALA A O 1
ATOM 804 N N . ALA A 1 97 ? -14.699 3.551 1.829 1.00 87.94 97 ALA A N 1
ATOM 805 C CA . ALA A 1 97 ? -15.786 4.145 2.607 1.00 87.94 97 ALA A CA 1
ATOM 806 C C . ALA A 1 97 ? -17.073 3.298 2.586 1.00 87.94 97 ALA A C 1
ATOM 808 O O . ALA A 1 97 ? -17.701 3.111 3.622 1.00 87.94 97 ALA A O 1
ATOM 809 N N . LYS A 1 98 ? -17.451 2.727 1.430 1.00 91.50 98 LYS A N 1
ATOM 810 C CA . LYS A 1 98 ? -18.629 1.846 1.317 1.00 91.50 98 LYS A CA 1
ATOM 811 C C . LYS A 1 98 ? -18.488 0.551 2.131 1.00 91.50 98 LYS A C 1
ATOM 813 O O . LYS A 1 98 ? -19.492 -0.008 2.556 1.00 91.50 98 LYS A O 1
ATOM 818 N N . GLN A 1 99 ? -17.261 0.071 2.320 1.00 87.31 99 GLN A N 1
ATOM 819 C CA . GLN A 1 99 ? -16.946 -1.126 3.107 1.00 87.31 99 GLN A CA 1
ATOM 820 C C . GLN A 1 99 ? -16.653 -0.803 4.579 1.00 87.31 99 GLN A C 1
ATOM 822 O O . GLN A 1 99 ? -16.252 -1.690 5.324 1.00 87.31 99 GLN A O 1
ATOM 827 N N . ASN A 1 100 ? -16.847 0.454 4.994 1.00 84.06 100 ASN A N 1
ATOM 828 C CA . ASN A 1 100 ? -16.422 0.972 6.290 1.00 84.06 100 ASN A CA 1
ATOM 829 C C . ASN A 1 100 ? -14.922 0.764 6.560 1.00 84.06 100 ASN A C 1
ATOM 831 O O . ASN A 1 100 ? -14.550 0.654 7.708 1.00 84.06 100 ASN A O 1
ATOM 835 N N . LEU A 1 101 ? -14.053 0.711 5.546 1.00 86.00 101 LEU A N 1
ATOM 836 C CA . LEU A 1 101 ? -12.596 0.576 5.696 1.00 86.00 101 LEU A CA 1
ATOM 837 C C . LEU A 1 101 ? -11.875 1.906 5.448 1.00 86.00 101 LEU A C 1
ATOM 839 O O . LEU A 1 101 ? -12.377 2.785 4.740 1.00 86.00 101 LEU A O 1
ATOM 843 N N . MET A 1 102 ? -10.650 2.030 5.963 1.00 83.62 102 MET A N 1
ATOM 844 C CA . MET A 1 102 ? -9.790 3.181 5.680 1.00 83.62 102 MET A CA 1
ATOM 845 C C . MET A 1 102 ? -9.151 3.082 4.292 1.00 83.62 102 MET A C 1
ATOM 847 O O . MET A 1 102 ? -8.731 2.017 3.843 1.00 83.62 102 MET A O 1
ATOM 851 N N . ALA A 1 103 ? -9.036 4.215 3.606 1.00 86.12 103 ALA A N 1
ATOM 852 C CA . ALA A 1 103 ? -8.296 4.312 2.353 1.00 86.12 103 ALA A CA 1
ATOM 853 C C . ALA A 1 103 ? -6.851 4.748 2.619 1.00 86.12 103 ALA A C 1
ATOM 855 O O . ALA A 1 103 ? -6.605 5.620 3.455 1.00 86.12 103 ALA A O 1
ATOM 856 N N . TYR A 1 104 ? -5.892 4.207 1.870 1.00 85.25 104 TYR A N 1
ATOM 857 C CA . TYR A 1 104 ? -4.540 4.755 1.842 1.00 85.25 104 TYR A CA 1
ATOM 858 C C . TYR A 1 104 ? -4.540 6.220 1.400 1.00 85.25 104 TYR A C 1
ATOM 860 O O . TYR A 1 104 ? -5.278 6.634 0.495 1.00 85.25 104 TYR A O 1
ATOM 868 N N . SER A 1 105 ? -3.648 7.003 2.012 1.00 85.12 105 SER A N 1
ATOM 869 C CA . SER A 1 105 ? -3.352 8.354 1.539 1.00 85.12 105 SER A CA 1
ATOM 870 C C . SER A 1 105 ? -2.851 8.305 0.094 1.00 85.12 105 SER A C 1
ATOM 872 O O . SER A 1 105 ? -2.313 7.293 -0.356 1.00 85.12 105 SER A O 1
ATOM 874 N N . TRP A 1 106 ? -2.989 9.411 -0.639 1.00 87.31 106 TRP A N 1
ATOM 875 C CA . TRP A 1 106 ? -2.516 9.485 -2.023 1.00 87.31 106 TRP A CA 1
ATOM 876 C C . TRP A 1 106 ? -1.054 9.057 -2.173 1.00 87.31 106 TRP A C 1
ATOM 878 O O . TRP A 1 106 ? -0.729 8.298 -3.080 1.00 87.31 106 TRP A O 1
ATOM 888 N N . LYS A 1 107 ? -0.189 9.538 -1.271 1.00 82.19 107 LYS A N 1
ATOM 889 C CA . LYS A 1 107 ? 1.243 9.238 -1.297 1.00 82.19 107 LYS A CA 1
ATOM 890 C C . LYS A 1 107 ? 1.481 7.735 -1.161 1.00 82.19 107 LYS A C 1
ATOM 892 O O . LYS A 1 107 ? 2.156 7.164 -2.004 1.00 82.19 107 LYS A O 1
ATOM 897 N N . VAL A 1 108 ? 0.876 7.104 -0.152 1.00 81.69 108 VAL A N 1
ATOM 898 C CA . VAL A 1 108 ? 1.017 5.660 0.096 1.00 81.69 108 VAL A CA 1
ATOM 899 C C . VAL A 1 108 ? 0.458 4.853 -1.072 1.00 81.69 108 VAL A C 1
ATOM 901 O O . VAL A 1 108 ? 1.140 3.973 -1.575 1.00 81.69 108 VAL A O 1
ATOM 904 N N . PHE A 1 109 ? -0.733 5.199 -1.567 1.00 87.12 109 PHE A N 1
ATOM 905 C CA . PHE A 1 109 ? -1.340 4.517 -2.709 1.00 87.12 109 PHE A CA 1
ATOM 906 C C . PHE A 1 109 ? -0.457 4.578 -3.960 1.00 87.12 109 PHE A C 1
ATOM 908 O O . PHE A 1 109 ? -0.271 3.567 -4.630 1.00 87.12 109 PHE A O 1
ATOM 915 N N . LEU A 1 110 ? 0.098 5.754 -4.271 1.00 87.88 110 LEU A N 1
ATOM 916 C CA . LEU A 1 110 ? 0.969 5.935 -5.429 1.00 87.88 110 LEU A CA 1
ATOM 917 C C . LEU A 1 110 ? 2.289 5.171 -5.271 1.00 87.88 110 LEU A C 1
ATOM 919 O O . LEU A 1 110 ? 2.728 4.533 -6.223 1.00 87.88 110 LEU A O 1
ATOM 923 N N . THR A 1 111 ? 2.901 5.204 -4.084 1.00 83.06 111 THR A N 1
ATOM 924 C CA . THR A 1 111 ? 4.103 4.413 -3.789 1.00 83.06 111 THR A CA 1
ATOM 925 C C . THR A 1 111 ? 3.825 2.922 -3.964 1.00 83.06 111 THR A C 1
ATOM 927 O O . THR A 1 111 ? 4.509 2.280 -4.750 1.00 83.06 111 THR A O 1
ATOM 930 N N . SER A 1 112 ? 2.765 2.396 -3.345 1.00 82.94 112 SER A N 1
ATOM 931 C CA . SER A 1 112 ? 2.389 0.984 -3.466 1.00 82.94 112 SER A CA 1
ATOM 932 C C . SER A 1 112 ? 2.042 0.575 -4.902 1.00 82.94 112 SER A C 1
ATOM 934 O O . SER A 1 112 ? 2.370 -0.533 -5.314 1.00 82.94 112 SER A O 1
ATOM 936 N N . TYR A 1 113 ? 1.416 1.459 -5.686 1.00 88.62 113 TYR A N 1
ATOM 937 C CA . TYR A 1 113 ? 1.151 1.219 -7.106 1.00 88.62 113 TYR A CA 1
ATOM 938 C C . TYR A 1 113 ? 2.444 1.143 -7.927 1.00 88.62 113 TYR A C 1
ATOM 940 O O . TYR A 1 113 ? 2.606 0.250 -8.756 1.00 88.62 113 TYR A O 1
ATOM 948 N N . ASN A 1 114 ? 3.382 2.060 -7.686 1.00 85.19 114 ASN A N 1
ATOM 949 C CA . ASN A 1 114 ? 4.679 2.039 -8.355 1.00 85.19 114 ASN A CA 1
ATOM 950 C C . ASN A 1 114 ? 5.474 0.787 -7.973 1.00 85.19 114 ASN A C 1
ATOM 952 O O . ASN A 1 114 ? 6.037 0.150 -8.855 1.00 85.19 114 ASN A O 1
ATOM 956 N N . ASP A 1 115 ? 5.463 0.400 -6.695 1.00 82.88 115 ASP A N 1
ATOM 957 C CA . ASP A 1 115 ? 6.094 -0.833 -6.218 1.00 82.88 115 ASP A CA 1
ATOM 958 C C . ASP A 1 115 ? 5.471 -2.075 -6.867 1.00 82.88 115 ASP A C 1
ATOM 960 O O . ASP A 1 115 ? 6.191 -2.985 -7.267 1.00 82.88 115 ASP A O 1
ATOM 964 N N . TYR A 1 116 ? 4.146 -2.098 -7.041 1.00 85.69 116 TYR A N 1
ATOM 965 C CA . TYR A 1 116 ? 3.454 -3.166 -7.763 1.00 85.69 116 TYR A CA 1
ATOM 966 C C . TYR A 1 116 ? 3.903 -3.268 -9.232 1.00 85.69 116 TYR A C 1
ATOM 968 O O . TYR A 1 116 ? 4.074 -4.380 -9.729 1.00 85.69 116 TYR A O 1
ATOM 976 N N . ARG A 1 117 ? 4.128 -2.132 -9.910 1.00 85.12 117 ARG A N 1
ATOM 977 C CA . ARG A 1 117 ? 4.585 -2.088 -11.312 1.00 85.12 117 ARG A CA 1
ATOM 978 C C . ARG A 1 117 ? 6.079 -2.349 -11.492 1.00 85.12 117 ARG A C 1
ATOM 980 O O . ARG A 1 117 ? 6.521 -2.504 -12.631 1.00 85.12 117 ARG A O 1
ATOM 987 N N . ARG A 1 118 ? 6.872 -2.350 -10.418 1.00 79.62 118 ARG A N 1
ATOM 988 C CA . ARG A 1 118 ? 8.308 -2.624 -10.526 1.00 79.62 118 ARG A CA 1
ATOM 989 C C . ARG A 1 118 ? 8.540 -4.069 -10.988 1.00 79.62 118 ARG A C 1
ATOM 991 O O . ARG A 1 118 ? 7.812 -4.969 -10.561 1.00 79.62 118 ARG A O 1
ATOM 998 N N . PRO A 1 119 ? 9.569 -4.312 -11.821 1.00 73.38 119 PRO A N 1
ATOM 999 C CA . PRO A 1 119 ? 9.986 -5.661 -12.169 1.00 73.38 119 PRO A CA 1
ATOM 1000 C C . PRO A 1 119 ? 10.267 -6.458 -10.894 1.00 73.38 119 PRO A C 1
ATOM 1002 O O . PRO A 1 119 ? 11.025 -6.018 -10.029 1.00 73.38 119 PRO A O 1
ATOM 1005 N N . LYS A 1 120 ? 9.648 -7.630 -10.772 1.00 71.38 120 LYS A N 1
ATOM 1006 C CA . LYS A 1 120 ? 9.943 -8.571 -9.689 1.00 71.38 120 LYS A CA 1
ATOM 1007 C C . LYS A 1 120 ? 11.115 -9.451 -10.107 1.00 71.38 120 LYS A C 1
ATOM 1009 O O . LYS A 1 120 ? 11.245 -9.763 -11.290 1.00 71.38 120 LYS A O 1
ATOM 1014 N N . ILE A 1 121 ? 11.935 -9.871 -9.143 1.00 66.94 121 ILE A N 1
ATOM 1015 C CA . ILE A 1 121 ? 12.953 -10.901 -9.378 1.00 66.94 121 ILE A CA 1
ATOM 1016 C C . ILE A 1 121 ? 12.204 -12.166 -9.810 1.00 66.94 121 ILE A C 1
ATOM 1018 O O . ILE A 1 121 ? 11.430 -12.730 -9.037 1.00 66.94 121 ILE A O 1
ATOM 1022 N N . GLN A 1 122 ? 12.362 -12.545 -11.074 1.00 67.38 122 GLN A N 1
ATOM 1023 C CA . GLN A 1 122 ? 11.852 -13.803 -11.609 1.00 67.38 122 GLN A CA 1
ATOM 1024 C C . GLN A 1 122 ? 12.950 -14.859 -11.486 1.00 67.38 122 GLN A C 1
ATOM 1026 O O . GLN A 1 122 ? 14.123 -14.510 -11.401 1.00 67.38 122 GLN A O 1
ATOM 1031 N N . ALA A 1 123 ? 12.573 -16.138 -11.474 1.00 73.00 123 ALA A N 1
ATOM 1032 C CA . ALA A 1 123 ? 13.557 -17.206 -11.584 1.00 73.00 123 ALA A CA 1
ATOM 1033 C C . ALA A 1 123 ? 14.314 -17.065 -12.913 1.00 73.00 123 ALA A C 1
ATOM 1035 O O . ALA A 1 123 ? 13.696 -16.853 -13.964 1.00 73.00 123 ALA A O 1
ATOM 1036 N N . ASP A 1 124 ? 15.636 -17.162 -12.837 1.00 80.25 124 ASP A N 1
ATOM 1037 C CA . ASP A 1 124 ? 16.503 -17.134 -14.006 1.00 80.25 124 ASP A CA 1
ATOM 1038 C C . ASP A 1 124 ? 16.209 -18.345 -14.888 1.00 80.25 124 ASP A C 1
ATOM 1040 O O . ASP A 1 124 ? 16.083 -19.470 -14.400 1.00 80.25 124 ASP A O 1
ATOM 1044 N N . ASP A 1 125 ? 16.112 -18.112 -16.195 1.00 79.31 125 ASP A N 1
ATOM 1045 C CA . ASP A 1 125 ? 16.124 -19.194 -17.170 1.00 79.31 125 ASP A CA 1
ATOM 1046 C C . ASP A 1 125 ? 17.597 -19.516 -17.478 1.00 79.31 125 ASP A C 1
ATOM 1048 O O . ASP A 1 125 ? 18.294 -18.658 -18.041 1.00 79.31 125 ASP A O 1
ATOM 1052 N N . PRO A 1 126 ? 18.109 -20.698 -17.079 1.00 78.50 126 PRO A N 1
ATOM 1053 C CA . PRO A 1 126 ? 19.507 -21.059 -17.290 1.00 78.50 126 PRO A CA 1
ATOM 1054 C C . PRO A 1 126 ? 19.868 -21.213 -18.777 1.00 78.50 126 PRO A C 1
ATOM 1056 O O . PRO A 1 126 ? 21.040 -21.045 -19.130 1.00 78.50 126 PRO A O 1
ATOM 1059 N N . GLU A 1 127 ? 18.883 -21.473 -19.643 1.00 82.56 127 GLU A N 1
ATOM 1060 C CA . GLU A 1 127 ? 19.075 -21.611 -21.091 1.00 82.56 127 GL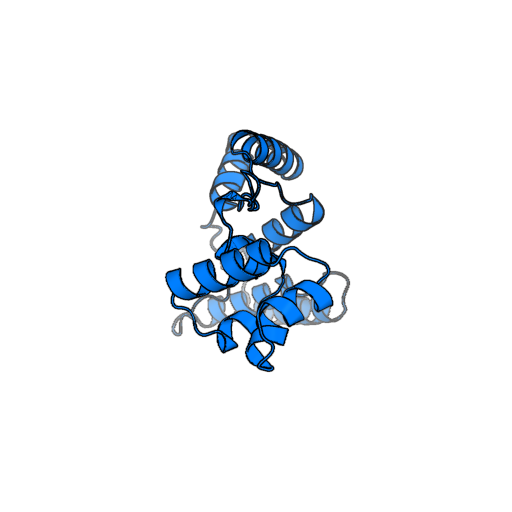U A CA 1
ATOM 1061 C C . GLU A 1 127 ? 19.046 -20.248 -21.808 1.00 82.56 127 GLU A C 1
ATOM 1063 O O . GLU A 1 127 ? 19.737 -20.055 -22.811 1.00 82.56 127 GLU A O 1
ATOM 1068 N N . ASP A 1 128 ? 18.340 -19.250 -21.262 1.00 85.19 128 ASP A N 1
ATOM 1069 C CA . ASP A 1 128 ? 18.230 -17.903 -21.840 1.00 85.19 128 ASP A CA 1
ATOM 1070 C C . ASP A 1 128 ? 19.055 -16.849 -21.079 1.00 85.19 128 ASP A C 1
ATOM 1072 O O . ASP A 1 128 ? 18.557 -15.903 -20.457 1.00 85.19 128 ASP A O 1
ATOM 1076 N N . LYS A 1 129 ? 20.380 -16.995 -21.169 1.00 85.69 129 LYS A N 1
ATOM 1077 C CA . LYS A 1 129 ? 21.360 -16.113 -20.506 1.00 85.69 129 LYS A CA 1
ATOM 1078 C C . LYS A 1 129 ? 21.222 -14.639 -20.903 1.00 85.69 129 LYS A C 1
ATOM 1080 O O . LYS A 1 129 ? 21.500 -13.758 -20.088 1.00 85.69 129 LYS A O 1
ATOM 1085 N N . ILE A 1 130 ? 20.813 -14.357 -22.144 1.00 86.44 130 ILE A N 1
ATOM 1086 C CA . ILE A 1 130 ? 20.683 -12.986 -22.657 1.00 86.44 130 ILE A CA 1
ATOM 1087 C C . ILE A 1 130 ? 19.474 -12.312 -22.013 1.00 86.44 130 ILE A C 1
ATOM 1089 O O . ILE A 1 130 ? 19.612 -11.230 -21.437 1.00 86.44 130 ILE A O 1
ATOM 1093 N N . ARG A 1 131 ? 18.300 -12.951 -22.050 1.00 84.50 131 ARG A N 1
ATOM 1094 C CA . ARG A 1 131 ? 17.091 -12.388 -21.442 1.00 84.50 131 ARG A CA 1
ATOM 1095 C C . ARG A 1 131 ? 17.235 -12.275 -19.928 1.00 84.50 131 ARG A C 1
ATOM 1097 O O . ARG A 1 131 ? 16.817 -11.266 -19.368 1.00 84.50 131 ARG A O 1
ATOM 1104 N N . THR A 1 132 ? 17.880 -13.243 -19.281 1.00 86.38 132 THR A N 1
ATOM 1105 C CA . THR A 1 132 ? 18.186 -13.201 -17.844 1.00 86.38 132 THR A CA 1
ATOM 1106 C C . THR A 1 132 ? 19.065 -11.996 -17.484 1.00 86.38 132 THR A C 1
ATOM 1108 O O . THR A 1 132 ? 18.695 -11.189 -16.630 1.00 86.38 132 THR A O 1
ATOM 1111 N N . LYS A 1 133 ? 20.181 -11.776 -18.195 1.00 88.31 133 LYS A N 1
ATOM 1112 C CA . LYS A 1 133 ? 21.048 -10.612 -17.940 1.00 88.31 133 LYS A CA 1
ATOM 1113 C C . LYS A 1 133 ? 20.339 -9.278 -18.219 1.00 88.31 133 LYS A C 1
ATOM 1115 O O . LYS A 1 133 ? 20.504 -8.326 -17.458 1.00 88.31 133 LYS A O 1
ATOM 1120 N N . LEU A 1 134 ? 19.507 -9.212 -19.260 1.00 87.94 134 LEU A N 1
ATOM 1121 C CA . LEU A 1 134 ? 18.698 -8.027 -19.562 1.00 87.94 134 LEU A CA 1
ATOM 1122 C C . LEU A 1 134 ? 17.654 -7.739 -18.468 1.00 87.94 134 LEU A C 1
ATOM 1124 O O . LEU A 1 134 ? 17.498 -6.587 -18.057 1.00 87.94 134 LEU A O 1
ATOM 1128 N N . LYS A 1 135 ? 16.981 -8.777 -17.947 1.00 84.19 135 LYS A N 1
ATOM 1129 C CA . LYS A 1 135 ? 16.065 -8.663 -16.800 1.00 84.19 135 LYS A CA 1
ATOM 1130 C C . LYS A 1 135 ? 16.777 -8.087 -15.576 1.00 84.19 135 LYS A C 1
ATOM 1132 O O . LYS A 1 135 ? 16.211 -7.215 -14.922 1.00 84.19 135 LYS A O 1
ATOM 1137 N N . HIS A 1 136 ? 18.015 -8.501 -15.301 1.00 85.56 136 HIS A N 1
ATOM 1138 C CA . HIS A 1 136 ? 18.806 -7.955 -14.194 1.00 85.56 136 HIS A CA 1
ATOM 1139 C C . HIS A 1 136 ? 19.129 -6.469 -14.357 1.00 85.56 136 HIS A C 1
ATOM 1141 O O . HIS A 1 136 ? 18.922 -5.708 -13.413 1.00 85.56 136 HIS A O 1
ATOM 1147 N N . TYR A 1 137 ? 19.556 -6.021 -15.542 1.00 88.81 137 TYR A N 1
ATOM 1148 C CA . TYR A 1 137 ? 19.760 -4.586 -15.769 1.00 88.81 137 TYR A CA 1
ATOM 1149 C C . TYR A 1 137 ? 18.464 -3.791 -15.568 1.00 88.81 137 TYR A C 1
ATOM 1151 O O . TYR A 1 137 ? 18.465 -2.774 -14.877 1.00 88.81 137 TYR A O 1
ATOM 1159 N N . ASN A 1 138 ? 17.344 -4.273 -16.113 1.00 87.12 138 ASN A N 1
ATOM 1160 C CA . ASN A 1 138 ? 16.052 -3.598 -15.981 1.00 87.12 138 ASN A CA 1
ATOM 1161 C C . ASN A 1 138 ? 15.537 -3.589 -14.535 1.00 87.12 138 ASN A C 1
ATOM 1163 O O . ASN A 1 138 ? 14.953 -2.598 -14.097 1.00 87.12 138 ASN A O 1
ATOM 1167 N N . PHE A 1 139 ? 15.804 -4.651 -13.774 1.00 84.88 139 PHE A N 1
ATOM 1168 C CA . PHE A 1 139 ? 15.558 -4.686 -12.338 1.00 84.88 139 PHE A CA 1
ATOM 1169 C C . PHE A 1 139 ? 16.376 -3.610 -11.612 1.00 84.88 139 PHE A C 1
ATOM 1171 O O . PHE A 1 139 ? 15.798 -2.780 -10.919 1.00 84.88 139 PHE A O 1
ATOM 1178 N N . LEU A 1 140 ? 17.695 -3.556 -11.817 1.00 86.62 140 LEU A N 1
ATOM 1179 C CA . LEU A 1 140 ? 18.562 -2.570 -11.160 1.00 86.62 140 LEU A CA 1
ATOM 1180 C C . LEU A 1 140 ? 18.161 -1.123 -11.487 1.00 86.62 140 LEU A C 1
ATOM 1182 O O . LEU A 1 140 ? 18.089 -0.278 -10.592 1.00 86.62 140 LEU A O 1
ATOM 1186 N N . LEU A 1 141 ? 17.842 -0.846 -12.754 1.00 87.38 141 LEU A N 1
ATOM 1187 C CA . LEU A 1 141 ? 17.391 0.471 -13.204 1.00 87.38 141 LEU A CA 1
ATOM 1188 C C . LEU A 1 141 ? 16.065 0.886 -12.557 1.00 87.38 141 LEU A C 1
ATOM 1190 O O . LEU A 1 141 ? 15.906 2.051 -12.209 1.00 87.38 141 LEU A O 1
ATOM 1194 N N . ALA A 1 142 ? 15.137 -0.049 -12.328 1.00 83.12 142 ALA A N 1
ATOM 1195 C CA . ALA A 1 142 ? 13.850 0.245 -11.692 1.00 83.12 142 ALA A CA 1
ATOM 1196 C C . ALA A 1 142 ? 13.959 0.651 -10.206 1.00 83.12 142 ALA A C 1
ATOM 1198 O O . ALA A 1 142 ? 13.024 1.250 -9.662 1.00 83.12 142 ALA A O 1
ATOM 1199 N N . TYR A 1 143 ? 15.077 0.322 -9.550 1.00 79.50 143 TYR A N 1
ATOM 1200 C CA . TYR A 1 143 ? 15.371 0.693 -8.161 1.00 79.50 143 TYR A CA 1
ATOM 1201 C C . TYR A 1 143 ? 16.263 1.933 -8.038 1.00 79.50 143 TYR A C 1
ATOM 1203 O O . TYR A 1 143 ? 16.376 2.493 -6.947 1.00 79.50 143 TYR A O 1
ATOM 1211 N N . CYS A 1 144 ? 16.871 2.386 -9.134 1.00 81.94 144 CYS A N 1
ATOM 1212 C CA . CYS A 1 144 ? 17.649 3.616 -9.150 1.00 81.94 144 CYS A CA 1
ATOM 1213 C C . CYS A 1 144 ? 16.746 4.815 -9.465 1.00 81.94 144 CYS A C 1
ATOM 1215 O O . CYS A 1 144 ? 15.898 4.761 -10.353 1.00 81.94 144 CYS A O 1
ATOM 1217 N N . GLU A 1 145 ? 16.940 5.926 -8.755 1.00 76.69 145 GLU A N 1
ATOM 1218 C CA . GLU A 1 145 ? 16.335 7.197 -9.161 1.00 76.69 145 GLU A CA 1
ATOM 1219 C C . GLU A 1 145 ? 17.036 7.689 -10.434 1.00 76.69 145 GLU A C 1
ATOM 1221 O O . GLU A 1 145 ? 18.263 7.641 -10.533 1.00 76.69 145 GLU A O 1
ATOM 1226 N N . SER A 1 146 ? 16.254 8.122 -11.425 1.00 73.75 146 SER A N 1
ATOM 1227 C CA . SER A 1 146 ? 16.739 8.431 -12.778 1.00 73.75 146 SER A CA 1
ATOM 1228 C C . SER A 1 146 ? 17.733 9.594 -12.845 1.00 73.75 146 SER A C 1
ATOM 1230 O O . SER A 1 146 ? 18.426 9.759 -13.841 1.00 73.75 146 SER A O 1
ATOM 1232 N N . ASP A 1 147 ? 17.778 10.426 -11.811 1.00 77.19 147 ASP A N 1
ATOM 1233 C CA . ASP A 1 147 ? 18.687 11.561 -11.655 1.00 77.19 147 ASP A CA 1
ATOM 1234 C C . ASP A 1 147 ? 20.015 11.184 -10.975 1.00 77.19 147 ASP A C 1
ATOM 1236 O O . ASP A 1 147 ? 20.956 11.980 -10.967 1.00 77.19 14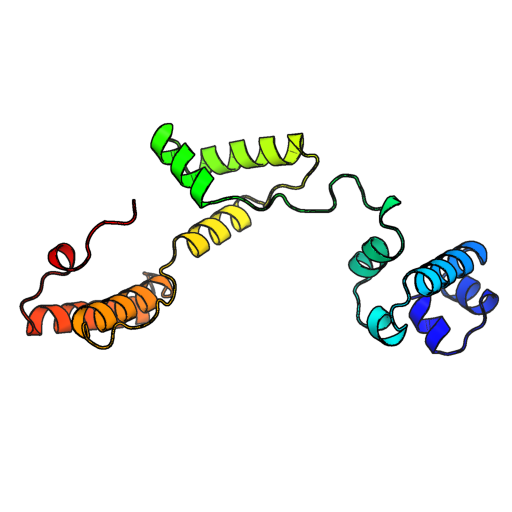7 ASP A O 1
ATOM 1240 N N . LYS A 1 148 ? 20.137 9.966 -10.431 1.00 83.75 148 LYS A N 1
ATOM 1241 C CA . LYS A 1 148 ? 21.356 9.511 -9.756 1.00 83.75 148 LYS A CA 1
ATOM 1242 C C . LYS A 1 148 ? 22.386 8.991 -10.751 1.00 83.75 148 LYS A C 1
ATOM 1244 O O . LYS A 1 148 ? 22.074 8.237 -11.666 1.00 83.75 148 LYS A O 1
ATOM 1249 N N . VAL A 1 149 ? 23.660 9.290 -10.482 1.00 86.69 149 VAL A N 1
ATOM 1250 C CA . VAL A 1 149 ? 24.823 8.811 -11.259 1.00 86.69 149 VAL A CA 1
ATOM 1251 C C . VAL A 1 149 ? 24.777 7.296 -11.484 1.00 86.69 149 VAL A C 1
ATOM 1253 O O . VAL A 1 149 ? 25.059 6.826 -12.581 1.00 86.69 149 VAL A O 1
ATOM 1256 N N . MET A 1 150 ? 24.351 6.538 -10.471 1.00 86.62 150 MET A N 1
ATOM 1257 C CA . MET A 1 150 ? 24.227 5.082 -10.548 1.00 86.62 150 MET A CA 1
ATOM 1258 C C . MET A 1 150 ? 23.284 4.619 -11.669 1.00 86.62 150 MET A C 1
ATOM 1260 O O . MET A 1 150 ? 23.602 3.662 -12.369 1.00 86.62 150 MET A O 1
ATOM 1264 N N . TYR A 1 151 ? 22.166 5.322 -11.889 1.00 90.25 151 TYR A N 1
ATOM 1265 C CA . TYR A 1 151 ? 21.242 5.022 -12.984 1.00 90.25 151 TYR A CA 1
ATOM 1266 C C . TYR A 1 151 ? 21.948 5.151 -14.337 1.00 90.25 151 TYR A C 1
ATOM 1268 O O . TYR A 1 151 ? 21.900 4.230 -15.148 1.00 90.25 151 TYR A O 1
ATOM 1276 N N . PHE A 1 152 ? 22.667 6.257 -14.557 1.00 89.62 152 PHE A N 1
ATOM 1277 C CA . PHE A 1 152 ? 23.390 6.499 -15.807 1.00 89.62 152 PHE A CA 1
ATOM 1278 C C . PHE A 1 152 ? 24.492 5.471 -16.059 1.00 89.62 152 PHE A C 1
ATOM 1280 O O . PHE A 1 152 ? 24.648 5.019 -17.192 1.00 89.62 152 PHE A O 1
ATOM 1287 N N . VAL A 1 153 ? 25.231 5.075 -15.020 1.00 92.19 153 VAL A N 1
ATOM 1288 C CA . VAL A 1 153 ? 26.274 4.043 -15.129 1.00 92.19 153 VAL A CA 1
ATOM 1289 C C . VAL A 1 153 ? 25.667 2.719 -15.592 1.00 92.19 153 VAL A C 1
ATOM 1291 O O . VAL A 1 153 ? 26.103 2.170 -16.602 1.00 92.19 153 VAL A O 1
ATOM 1294 N N . ILE A 1 154 ? 24.614 2.251 -14.914 1.00 90.69 154 ILE A N 1
ATOM 1295 C CA . ILE A 1 154 ? 23.940 0.984 -15.234 1.00 90.69 154 ILE A CA 1
ATOM 1296 C C . ILE A 1 154 ? 23.305 1.039 -16.632 1.00 90.69 154 ILE A C 1
ATOM 1298 O O . ILE A 1 154 ? 23.402 0.080 -17.396 1.00 90.69 154 ILE A O 1
ATOM 1302 N N . GLN A 1 155 ? 22.686 2.167 -16.989 1.00 91.88 155 GLN A N 1
ATOM 1303 C CA . GLN A 1 155 ? 22.062 2.370 -18.297 1.00 91.88 155 GLN A CA 1
ATOM 1304 C C . GLN A 1 155 ? 23.104 2.315 -19.421 1.00 91.88 155 GLN A C 1
ATOM 1306 O O . GLN A 1 155 ? 22.916 1.599 -20.403 1.00 91.88 155 GLN A O 1
ATOM 1311 N N . THR A 1 156 ? 24.226 3.018 -19.253 1.00 92.19 156 THR A N 1
ATOM 1312 C CA . THR A 1 156 ? 25.314 3.043 -20.242 1.00 92.19 156 THR A CA 1
ATOM 1313 C C . THR A 1 156 ? 25.930 1.654 -20.395 1.00 92.19 156 THR A C 1
ATOM 1315 O O . THR A 1 156 ? 26.175 1.201 -21.512 1.00 92.19 156 THR A O 1
ATOM 1318 N N . GLU A 1 157 ? 26.146 0.939 -19.288 1.00 93.81 157 GLU A N 1
ATOM 1319 C CA . GLU A 1 157 ? 26.658 -0.432 -19.314 1.00 93.81 157 GLU A CA 1
ATOM 1320 C C . GLU A 1 157 ? 25.710 -1.381 -20.064 1.00 93.81 157 GLU A C 1
ATOM 1322 O O . GLU A 1 157 ? 26.159 -2.134 -20.933 1.00 93.81 157 GLU A O 1
ATOM 1327 N N . LYS A 1 158 ? 24.398 -1.293 -19.794 1.00 93.56 158 LYS A N 1
ATOM 1328 C CA . LYS A 1 158 ? 23.363 -2.055 -20.508 1.00 93.56 158 LYS A CA 1
ATOM 1329 C C . LYS A 1 158 ? 23.421 -1.792 -22.014 1.00 93.56 158 LYS A C 1
ATOM 1331 O O . LYS A 1 158 ? 23.437 -2.737 -22.802 1.00 93.56 158 LYS A O 1
ATOM 1336 N N . GLU A 1 159 ? 23.466 -0.525 -22.418 1.00 92.44 159 GLU A N 1
ATOM 1337 C CA . GLU A 1 159 ? 23.492 -0.119 -23.828 1.00 92.44 159 GLU A CA 1
ATOM 1338 C C . GLU A 1 159 ? 24.765 -0.585 -24.543 1.00 92.44 159 GLU A C 1
ATOM 1340 O O . GLU A 1 159 ? 24.692 -1.129 -25.647 1.00 92.44 159 GLU A O 1
ATOM 1345 N N . MET A 1 160 ? 25.932 -0.442 -23.907 1.00 93.38 160 MET A N 1
ATOM 1346 C CA . MET A 1 160 ? 27.200 -0.940 -24.452 1.00 93.38 160 MET A CA 1
ATOM 1347 C C . MET A 1 160 ? 27.194 -2.463 -24.609 1.00 93.38 160 MET A C 1
ATOM 1349 O O . MET A 1 160 ? 27.666 -2.978 -25.624 1.00 93.38 160 MET A O 1
ATOM 1353 N N . TRP A 1 161 ? 26.637 -3.185 -23.633 1.00 94.88 161 TRP A N 1
ATOM 1354 C CA . TRP A 1 161 ? 26.515 -4.639 -23.681 1.00 94.88 161 TRP A CA 1
ATOM 1355 C C . TRP A 1 161 ? 25.556 -5.116 -24.783 1.00 94.88 161 TRP A C 1
ATOM 1357 O O . TRP A 1 161 ? 25.883 -6.050 -25.510 1.00 94.88 161 TRP A O 1
ATOM 1367 N N . LEU A 1 162 ? 24.404 -4.466 -24.969 1.00 92.56 162 LEU A N 1
ATOM 1368 C CA . LEU A 1 162 ? 23.491 -4.794 -26.073 1.00 92.56 162 LEU A CA 1
ATOM 1369 C C . LEU A 1 162 ? 24.122 -4.491 -27.438 1.00 92.56 162 LEU A C 1
ATOM 1371 O O . LEU A 1 162 ? 24.043 -5.309 -28.357 1.00 92.56 162 LEU A O 1
ATOM 1375 N N . LYS A 1 163 ? 24.812 -3.348 -27.553 1.00 91.88 163 LYS A N 1
ATOM 1376 C CA . LYS A 1 163 ? 25.503 -2.939 -28.780 1.00 91.88 163 LYS A CA 1
ATOM 1377 C C . LYS A 1 163 ? 26.625 -3.902 -29.163 1.00 91.88 163 LYS A C 1
ATOM 1379 O O . LYS A 1 163 ? 26.779 -4.186 -30.348 1.00 91.88 163 LYS A O 1
ATOM 1384 N N . SER A 1 164 ? 27.383 -4.427 -28.197 1.00 93.06 164 SER A N 1
ATOM 1385 C CA . SER A 1 164 ? 28.452 -5.398 -28.478 1.00 93.06 164 SER A CA 1
ATOM 1386 C C . SER A 1 164 ? 27.924 -6.734 -29.010 1.00 93.06 164 SER A C 1
ATOM 1388 O O . SER A 1 164 ? 28.630 -7.415 -29.749 1.00 93.06 164 SER A O 1
ATOM 1390 N N . LEU A 1 165 ? 26.672 -7.075 -28.696 1.00 90.62 165 LEU A N 1
ATOM 1391 C CA . LEU A 1 165 ? 25.975 -8.252 -29.219 1.00 90.62 165 LEU A CA 1
ATOM 1392 C C . LEU A 1 165 ? 25.184 -7.970 -30.510 1.00 90.62 165 LEU A C 1
ATOM 1394 O O . LEU A 1 165 ? 24.625 -8.897 -31.091 1.00 90.62 165 LEU A O 1
ATOM 1398 N N . GLY A 1 166 ? 25.109 -6.711 -30.960 1.00 89.12 166 GLY A N 1
ATOM 1399 C CA . GLY A 1 166 ? 24.285 -6.309 -32.106 1.00 89.12 166 GLY A CA 1
ATOM 1400 C C . GLY A 1 166 ? 22.779 -6.452 -31.858 1.00 89.12 166 GLY A C 1
ATOM 1401 O O . GLY A 1 166 ? 22.011 -6.628 -32.804 1.00 89.12 166 GLY A O 1
ATOM 1402 N N . LEU A 1 167 ? 22.356 -6.414 -30.593 1.00 88.00 167 LEU A N 1
ATOM 1403 C CA . LEU A 1 167 ? 20.980 -6.655 -30.178 1.00 88.00 167 LEU A CA 1
ATOM 1404 C C . LEU A 1 167 ? 20.230 -5.347 -29.906 1.00 88.00 167 LEU A C 1
ATOM 1406 O O . LEU A 1 167 ? 20.800 -4.359 -29.448 1.00 88.00 167 LEU A O 1
ATOM 1410 N N . ASP A 1 168 ? 18.924 -5.371 -30.157 1.00 83.25 168 ASP A N 1
ATOM 1411 C CA . ASP A 1 168 ? 17.996 -4.270 -29.897 1.00 83.25 168 ASP A CA 1
ATOM 1412 C C . ASP A 1 168 ? 16.993 -4.716 -28.829 1.00 83.25 168 ASP A C 1
ATOM 1414 O O . ASP A 1 168 ? 16.238 -5.664 -29.046 1.00 83.25 168 ASP A O 1
ATOM 1418 N N . GLU A 1 169 ? 16.987 -4.041 -27.677 1.00 81.81 169 GLU A N 1
ATOM 1419 C CA . GLU A 1 169 ? 16.120 -4.365 -26.535 1.00 81.81 169 GLU A CA 1
ATOM 1420 C C . GLU A 1 169 ? 14.641 -4.470 -26.931 1.00 81.81 169 GLU A C 1
ATOM 1422 O O . GLU A 1 169 ? 13.945 -5.385 -26.481 1.00 81.81 169 GLU A O 1
ATOM 1427 N N . SER A 1 170 ? 14.180 -3.591 -27.829 1.00 78.81 170 SER A N 1
ATOM 1428 C CA . SER A 1 170 ? 12.785 -3.553 -28.284 1.00 78.81 170 SER A CA 1
ATOM 1429 C C . SER A 1 170 ?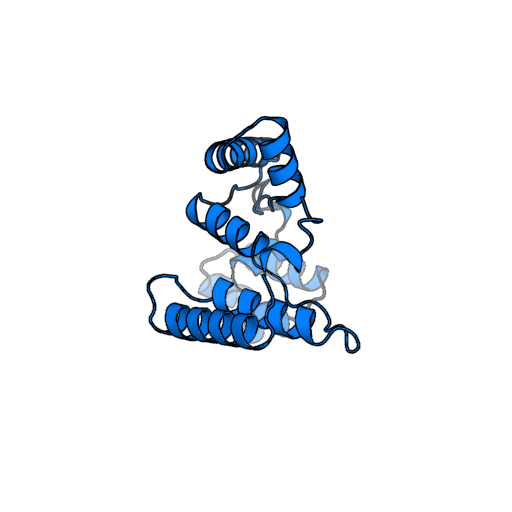 12.354 -4.815 -29.040 1.00 78.81 170 SER A C 1
ATOM 1431 O O . SER A 1 170 ? 11.160 -5.087 -29.155 1.00 78.81 170 SER A O 1
ATOM 1433 N N . LYS A 1 171 ? 13.321 -5.602 -29.528 1.00 79.94 171 LYS A N 1
ATOM 1434 C CA . LYS A 1 171 ? 13.108 -6.862 -30.252 1.00 79.94 171 LYS A CA 1
ATOM 1435 C C . LYS A 1 171 ? 13.280 -8.104 -29.370 1.00 79.94 171 LYS A C 1
ATOM 1437 O O . LYS A 1 171 ? 13.051 -9.210 -29.849 1.00 79.94 171 LYS A O 1
ATOM 1442 N N . ILE A 1 172 ? 13.699 -7.942 -28.111 1.00 75.25 172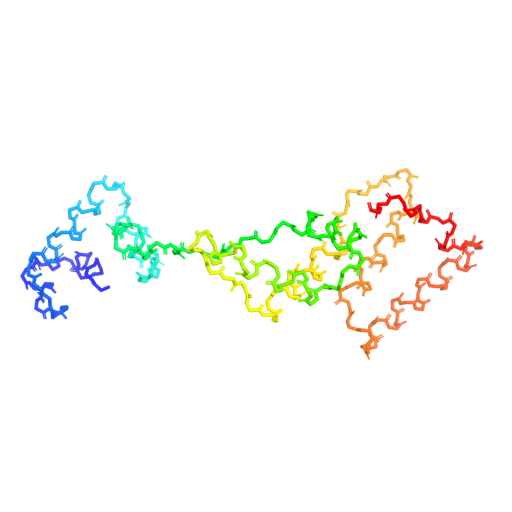 ILE A N 1
ATOM 1443 C CA . ILE A 1 172 ? 14.001 -9.043 -27.175 1.00 75.25 172 ILE A CA 1
ATOM 1444 C C . ILE A 1 172 ? 12.904 -9.191 -26.119 1.00 75.25 172 ILE A C 1
ATOM 1446 O O . ILE A 1 172 ? 12.535 -10.312 -25.753 1.00 75.25 172 ILE A O 1
ATOM 1450 N N . ILE A 1 173 ? 12.405 -8.065 -25.602 1.00 65.62 173 ILE A N 1
ATOM 1451 C CA . ILE A 1 173 ? 11.343 -8.051 -24.597 1.00 65.62 173 ILE A CA 1
ATOM 1452 C C . ILE A 1 173 ? 10.008 -8.131 -25.329 1.00 65.62 173 ILE A C 1
ATOM 1454 O O . ILE A 1 173 ? 9.566 -7.175 -25.963 1.00 65.62 173 ILE A O 1
ATOM 1458 N N . ASP A 1 174 ? 9.360 -9.287 -25.241 1.00 56.53 174 ASP A N 1
ATOM 1459 C CA . ASP A 1 174 ? 7.991 -9.434 -25.712 1.00 56.53 174 ASP A CA 1
ATOM 1460 C C . ASP A 1 174 ? 7.105 -8.558 -24.808 1.00 56.53 174 ASP A C 1
ATOM 1462 O O . ASP A 1 174 ? 7.069 -8.753 -23.593 1.00 56.53 174 ASP A O 1
ATOM 1466 N N . ASN A 1 175 ? 6.370 -7.594 -25.372 1.00 47.91 175 ASN A N 1
ATOM 1467 C CA . ASN A 1 175 ? 5.378 -6.764 -24.658 1.00 47.91 175 ASN A CA 1
ATOM 1468 C C . ASN A 1 175 ? 4.156 -7.589 -24.171 1.00 47.91 175 ASN A C 1
ATOM 1470 O O . ASN A 1 175 ? 3.031 -7.085 -24.088 1.00 47.91 175 ASN A O 1
ATOM 1474 N N . ARG A 1 176 ? 4.340 -8.884 -23.899 1.00 40.09 176 ARG A N 1
ATOM 1475 C CA . ARG A 1 176 ? 3.323 -9.813 -23.411 1.00 40.09 176 ARG A CA 1
ATOM 1476 C C . ARG A 1 176 ? 3.315 -9.825 -21.894 1.00 40.09 176 ARG A C 1
ATOM 1478 O O . ARG A 1 176 ? 3.628 -10.826 -21.278 1.00 40.09 176 ARG A O 1
ATOM 1485 N N . GLU A 1 177 ? 2.929 -8.698 -21.328 1.00 40.41 177 GLU A N 1
ATOM 1486 C CA . GLU A 1 177 ? 2.210 -8.611 -20.057 1.00 40.41 177 GLU A CA 1
ATOM 1487 C C . GLU A 1 177 ? 1.572 -7.212 -20.054 1.00 40.41 177 GLU A C 1
ATOM 1489 O O . GLU A 1 177 ? 2.084 -6.250 -19.488 1.00 40.41 177 GLU A O 1
ATOM 1494 N N . LYS A 1 178 ? 0.506 -7.093 -20.859 1.00 34.47 178 LYS A N 1
ATOM 1495 C CA . LYS A 1 178 ? -0.447 -5.976 -20.845 1.00 34.47 178 LYS A CA 1
ATOM 1496 C C . LYS A 1 178 ? -1.507 -6.208 -19.779 1.00 34.47 178 LYS A C 1
ATOM 1498 O O . LYS A 1 178 ? -1.908 -7.383 -19.614 1.00 34.47 178 LYS A O 1
#

Radius of gyration: 26.44 Å; chains: 1; bounding box: 47×33×76 Å